Protein AF-A0A840KBL0-F1 (afdb_monomer_lite)

Foldseek 3Di:
DLVVLLVLLVVLLVLLVVLLCCCPPPAHQDLAPDVSSVVLSVCSVVVSVVSVVQSVVCVPPDSVSSVVSSVVSVVVSVVSVCSSAVVYDPVCHHPVDRGDDDDDD

Sequence (105 aa):
MKRAWKIMNLIVLMFLITICLLGTFHKHISFGLGLGDIFGYGILYLVTIFHIGLTLSLRNKGISAHIILGAVFFIFAVLICLKATLWRGPLYKWNGHIFYTSPKS

Organism: NCBI:txid160396

Radius of gyration: 15.58 Å; chains: 1; bounding box: 30×21×53 Å

Structure (mmCIF, N/CA/C/O backbone):
data_AF-A0A840KBL0-F1
#
_entry.id   AF-A0A840KBL0-F1
#
loop_
_atom_site.group_PDB
_atom_site.id
_atom_site.type_symbol
_atom_site.label_atom_id
_atom_site.label_alt_id
_atom_site.label_comp_id
_atom_site.label_asym_id
_atom_site.label_entity_id
_atom_site.label_seq_id
_atom_site.pdbx_PDB_ins_code
_atom_site.Cartn_x
_atom_site.Cartn_y
_atom_site.Cartn_z
_atom_site.occupancy
_atom_site.B_iso_or_equiv
_atom_site.auth_seq_id
_atom_site.auth_comp_id
_atom_site.auth_asym_id
_atom_site.auth_atom_id
_atom_site.pdbx_PDB_model_num
ATOM 1 N N . MET A 1 1 ? -15.800 11.586 14.117 1.00 62.12 1 MET A N 1
ATOM 2 C CA . MET A 1 1 ? -14.330 11.510 13.919 1.00 62.12 1 MET A CA 1
ATOM 3 C C . MET A 1 1 ? -13.767 10.085 13.909 1.00 62.12 1 MET A C 1
ATOM 5 O O . MET A 1 1 ? -13.210 9.712 12.890 1.00 62.12 1 MET A O 1
ATOM 9 N N . LYS A 1 2 ? -13.938 9.243 14.949 1.00 70.06 2 LYS A N 1
ATOM 10 C CA . LYS A 1 2 ? -13.382 7.859 14.974 1.00 70.06 2 LYS A CA 1
ATOM 11 C C . LYS A 1 2 ? -13.744 7.007 13.743 1.00 70.06 2 LYS A C 1
ATOM 13 O O . LYS A 1 2 ? -12.912 6.268 13.234 1.00 70.06 2 LYS A O 1
ATOM 18 N N . ARG A 1 3 ? -14.981 7.138 13.252 1.00 81.88 3 ARG A N 1
ATOM 19 C CA . ARG A 1 3 ? -15.491 6.410 12.078 1.00 81.88 3 ARG A CA 1
ATOM 20 C C . ARG A 1 3 ? -14.812 6.837 10.768 1.00 81.88 3 ARG A C 1
ATOM 22 O O . ARG A 1 3 ? -14.561 5.986 9.931 1.00 81.88 3 ARG A O 1
ATOM 29 N N . ALA A 1 4 ? -14.453 8.117 10.631 1.00 87.50 4 ALA A N 1
ATOM 30 C CA . ALA A 1 4 ? -13.811 8.655 9.430 1.00 87.50 4 ALA A CA 1
ATOM 31 C C . ALA A 1 4 ? -12.412 8.059 9.209 1.00 87.50 4 ALA A C 1
ATOM 33 O O . ALA A 1 4 ? -12.106 7.632 8.106 1.00 87.50 4 ALA A O 1
ATOM 34 N N . TRP A 1 5 ? -11.602 7.923 10.264 1.00 87.12 5 TRP A N 1
ATOM 35 C CA . TRP A 1 5 ? -10.271 7.303 10.171 1.00 87.12 5 TRP A CA 1
ATOM 36 C C . TRP A 1 5 ? -10.329 5.825 9.783 1.00 87.12 5 TRP A C 1
ATOM 38 O O . TRP A 1 5 ? -9.521 5.359 8.988 1.00 87.12 5 TRP A O 1
ATOM 48 N N . LYS A 1 6 ? -11.328 5.092 10.290 1.00 87.06 6 LYS A N 1
ATOM 49 C CA . LYS A 1 6 ? -11.575 3.707 9.865 1.00 87.06 6 LYS A CA 1
ATOM 50 C C . LYS A 1 6 ? -11.936 3.634 8.380 1.00 87.06 6 LYS A C 1
ATOM 52 O O . LYS A 1 6 ? -11.428 2.767 7.680 1.00 87.06 6 LYS A O 1
ATOM 57 N N . ILE A 1 7 ? -12.782 4.555 7.913 1.00 90.31 7 ILE A N 1
ATOM 58 C CA . ILE A 1 7 ? -13.171 4.650 6.502 1.00 90.31 7 ILE A CA 1
ATOM 59 C C . ILE A 1 7 ? -11.963 5.013 5.634 1.00 90.31 7 ILE A C 1
ATOM 61 O O . ILE A 1 7 ? -11.750 4.356 4.626 1.00 90.31 7 ILE A O 1
ATOM 65 N N . MET A 1 8 ? -11.132 5.983 6.029 1.00 90.56 8 MET A N 1
ATOM 66 C CA . MET A 1 8 ? -9.923 6.315 5.267 1.00 90.56 8 MET A CA 1
ATOM 67 C C . MET A 1 8 ? -8.957 5.135 5.170 1.00 90.56 8 MET A C 1
ATOM 69 O O . MET A 1 8 ? -8.476 4.853 4.077 1.00 90.56 8 MET A O 1
ATOM 73 N N . ASN A 1 9 ? -8.711 4.406 6.265 1.00 92.81 9 ASN A N 1
ATOM 74 C CA . ASN A 1 9 ? -7.869 3.206 6.205 1.00 92.81 9 ASN A CA 1
ATOM 75 C C . ASN A 1 9 ? -8.443 2.175 5.243 1.00 92.81 9 ASN A C 1
ATOM 77 O O . ASN A 1 9 ? -7.700 1.592 4.460 1.00 92.81 9 ASN A O 1
ATOM 81 N N . LEU A 1 10 ? -9.765 1.982 5.273 1.00 93.00 10 LEU A N 1
ATOM 82 C CA . LEU A 1 10 ? -10.436 1.088 4.343 1.00 93.00 10 LEU A CA 1
ATOM 83 C C . LEU A 1 10 ? -10.279 1.566 2.893 1.00 93.00 10 LEU A C 1
ATOM 85 O O . LEU A 1 10 ? -9.999 0.746 2.031 1.00 93.00 10 LEU A O 1
ATOM 89 N N . ILE A 1 11 ? -10.395 2.868 2.621 1.00 95.19 11 ILE A N 1
ATOM 90 C CA . ILE A 1 11 ? -10.186 3.439 1.281 1.00 95.19 11 ILE A CA 1
ATOM 91 C C . ILE A 1 11 ? -8.757 3.171 0.798 1.00 95.19 11 ILE A C 1
ATOM 93 O O . ILE A 1 11 ? -8.577 2.669 -0.309 1.00 95.19 11 ILE A O 1
ATOM 97 N N . VAL A 1 12 ? -7.745 3.445 1.628 1.00 95.44 12 VAL A N 1
ATOM 98 C CA . VAL A 1 12 ? -6.335 3.182 1.289 1.00 95.44 12 VAL A CA 1
ATOM 99 C C . VAL A 1 12 ? -6.101 1.690 1.055 1.00 95.44 12 VAL A C 1
ATOM 101 O O . VAL A 1 12 ? -5.419 1.310 0.105 1.00 95.44 12 VAL A O 1
ATOM 104 N N . LEU A 1 13 ? -6.692 0.832 1.885 1.00 95.88 13 LEU A N 1
ATOM 105 C CA . LEU A 1 13 ? -6.594 -0.612 1.722 1.00 95.88 13 LEU A CA 1
ATOM 106 C C . LEU A 1 13 ? -7.234 -1.080 0.407 1.00 95.88 13 LEU A C 1
ATOM 108 O O . LEU A 1 13 ? -6.601 -1.808 -0.354 1.00 95.88 13 LEU A O 1
ATOM 112 N N . MET A 1 14 ? -8.455 -0.632 0.112 1.00 96.12 14 MET A N 1
ATOM 113 C CA . MET A 1 14 ? -9.157 -0.966 -1.130 1.00 96.12 14 MET A CA 1
ATOM 114 C C . MET A 1 14 ? -8.408 -0.454 -2.359 1.00 96.12 14 MET A C 1
ATOM 116 O O . MET A 1 14 ? -8.357 -1.145 -3.375 1.00 96.12 14 MET A O 1
ATOM 120 N N . PHE A 1 15 ? -7.777 0.716 -2.263 1.00 95.00 15 PHE A N 1
ATOM 121 C CA . PHE A 1 15 ? -6.911 1.242 -3.311 1.00 95.00 15 PHE A CA 1
ATOM 122 C C . PHE A 1 15 ? -5.701 0.331 -3.560 1.00 95.00 15 PHE A C 1
ATOM 124 O O . PHE A 1 15 ? -5.469 -0.066 -4.700 1.00 95.00 15 PHE A O 1
ATOM 131 N N . LEU A 1 16 ? -4.977 -0.074 -2.511 1.00 94.38 16 LEU A N 1
ATOM 132 C CA . LEU A 1 16 ? -3.830 -0.984 -2.638 1.00 94.38 16 LEU A CA 1
ATOM 133 C C . LEU A 1 16 ? -4.232 -2.354 -3.198 1.00 94.38 16 LEU A C 1
ATOM 135 O O . LEU A 1 16 ? -3.559 -2.865 -4.091 1.00 94.38 16 LEU A O 1
ATOM 139 N N . ILE A 1 17 ? -5.356 -2.917 -2.742 1.00 94.75 17 ILE A N 1
ATOM 140 C CA . ILE A 1 17 ? -5.918 -4.156 -3.302 1.00 94.75 17 ILE A CA 1
ATOM 141 C C . ILE A 1 17 ? -6.234 -3.967 -4.786 1.00 94.75 17 ILE A C 1
ATOM 143 O O . ILE A 1 17 ? -5.879 -4.813 -5.600 1.00 94.75 17 ILE A O 1
ATOM 147 N N . THR A 1 18 ? -6.848 -2.845 -5.159 1.00 92.44 18 THR A N 1
ATOM 148 C CA . THR A 1 18 ? -7.165 -2.548 -6.560 1.00 92.44 18 THR A CA 1
ATOM 149 C C . THR A 1 18 ? -5.897 -2.477 -7.407 1.00 92.44 18 THR A C 1
ATOM 151 O O . THR A 1 18 ? -5.851 -3.100 -8.462 1.00 92.44 18 THR A O 1
ATOM 154 N N . ILE A 1 19 ? -4.838 -1.806 -6.940 1.00 90.69 19 ILE A N 1
ATOM 155 C CA . ILE A 1 19 ? -3.536 -1.788 -7.629 1.00 90.69 19 ILE A CA 1
ATOM 156 C C . ILE A 1 19 ? -2.977 -3.212 -7.777 1.00 90.69 19 ILE A C 1
ATOM 158 O O . ILE A 1 19 ? -2.525 -3.571 -8.864 1.00 90.69 19 ILE A O 1
ATOM 162 N N . CYS A 1 20 ? -3.043 -4.037 -6.727 1.00 91.00 20 CYS A N 1
ATOM 163 C CA . CYS A 1 20 ? -2.598 -5.433 -6.783 1.00 91.00 20 CYS A CA 1
ATOM 164 C C . CYS A 1 20 ? -3.350 -6.228 -7.860 1.00 91.00 20 CYS A C 1
ATOM 166 O O . CYS A 1 20 ? -2.731 -6.903 -8.684 1.00 91.00 20 CYS A O 1
ATOM 168 N N . LEU A 1 21 ? -4.682 -6.128 -7.872 1.00 90.00 21 LEU A N 1
ATOM 169 C CA . LEU A 1 21 ? -5.537 -6.822 -8.834 1.00 90.00 21 LEU A CA 1
ATOM 170 C C . LEU A 1 21 ? -5.283 -6.325 -10.261 1.00 90.00 21 LEU A C 1
ATOM 172 O O . LEU A 1 21 ? -5.123 -7.134 -11.171 1.00 90.00 21 LEU A O 1
ATOM 176 N N . LEU A 1 22 ? -5.183 -5.009 -10.460 1.00 86.69 22 LEU A N 1
ATOM 177 C CA . LEU A 1 22 ? -4.892 -4.415 -11.765 1.00 86.69 22 LEU A CA 1
ATOM 178 C C . LEU A 1 22 ? -3.542 -4.885 -12.316 1.00 86.69 22 LEU A C 1
ATOM 180 O O . LEU A 1 22 ? -3.457 -5.251 -13.490 1.00 86.69 22 LEU A O 1
ATOM 184 N N . GLY A 1 23 ? -2.510 -4.918 -11.473 1.00 82.44 23 GLY A N 1
ATOM 185 C CA . GLY A 1 23 ? -1.185 -5.386 -11.867 1.00 82.44 23 GLY A CA 1
ATOM 186 C C . GLY A 1 23 ? -1.090 -6.900 -12.093 1.00 82.44 23 GLY A C 1
ATOM 187 O O . GLY A 1 23 ? -0.248 -7.334 -12.876 1.00 82.44 23 GLY A O 1
ATOM 188 N N . THR A 1 24 ? -1.972 -7.690 -11.469 1.00 83.81 24 THR A N 1
ATOM 189 C CA . THR A 1 24 ? -2.060 -9.148 -11.678 1.00 83.81 24 THR A CA 1
ATOM 190 C C . THR A 1 24 ? -2.831 -9.502 -12.951 1.00 83.81 24 THR A C 1
ATOM 192 O O . THR A 1 24 ? -2.385 -10.345 -13.722 1.00 83.81 24 THR A O 1
ATOM 195 N N . PHE A 1 25 ? -4.004 -8.893 -13.163 1.00 79.25 25 PHE A N 1
ATOM 196 C CA . PHE A 1 25 ? -4.992 -9.395 -14.125 1.00 79.25 25 PHE A CA 1
ATOM 197 C C . PHE A 1 25 ? -5.057 -8.639 -15.453 1.00 79.25 25 PHE A C 1
ATOM 199 O O . PHE A 1 25 ? -5.556 -9.199 -16.423 1.00 79.25 25 PHE A O 1
ATOM 206 N N . HIS A 1 26 ? -4.629 -7.374 -15.520 1.00 68.56 26 HIS A N 1
ATOM 207 C CA . HIS A 1 26 ? -4.756 -6.585 -16.752 1.00 68.56 26 HIS A CA 1
ATOM 208 C C . HIS A 1 26 ? -3.439 -6.479 -17.510 1.00 68.56 26 HIS A C 1
ATOM 210 O O . HIS A 1 26 ? -3.294 -7.031 -18.598 1.00 68.56 26 HIS A O 1
ATOM 216 N N . LYS A 1 27 ? -2.493 -5.714 -16.970 1.00 63.19 27 LYS A N 1
ATOM 217 C CA . LYS A 1 27 ? -1.171 -5.481 -17.553 1.00 63.19 27 LYS A CA 1
ATOM 218 C C . LYS A 1 27 ? -0.227 -5.138 -16.416 1.00 63.19 27 LYS A C 1
ATOM 220 O O . LYS A 1 27 ? -0.633 -4.448 -15.481 1.00 63.19 27 LYS A O 1
ATOM 225 N N . HIS A 1 28 ? 1.031 -5.553 -16.517 1.00 67.19 28 HIS A N 1
ATOM 226 C CA . HIS A 1 28 ? 2.009 -5.215 -15.495 1.00 67.19 28 HIS A CA 1
ATOM 227 C C . HIS A 1 28 ? 2.145 -3.682 -15.390 1.00 67.19 28 HIS A C 1
ATOM 229 O O . HIS A 1 28 ? 2.540 -3.002 -16.338 1.00 67.19 28 HIS A O 1
ATOM 235 N N . ILE A 1 29 ? 1.788 -3.127 -14.232 1.00 72.00 29 ILE A N 1
ATOM 236 C CA . ILE A 1 29 ? 2.384 -1.901 -13.701 1.00 72.00 29 ILE A CA 1
ATOM 237 C C . ILE A 1 29 ? 3.896 -2.095 -13.748 1.00 72.00 29 ILE A C 1
ATOM 239 O O . ILE A 1 29 ? 4.426 -3.057 -13.194 1.00 72.00 29 ILE A O 1
ATOM 243 N N . SER A 1 30 ? 4.553 -1.195 -14.461 1.00 71.81 30 SER A N 1
ATOM 244 C CA . SER A 1 30 ? 5.995 -1.201 -14.652 1.00 71.81 30 SER A CA 1
ATOM 245 C C . SER A 1 30 ? 6.633 -0.391 -13.534 1.00 71.81 30 SER A C 1
ATOM 247 O O . SER A 1 30 ? 6.536 0.840 -13.496 1.00 71.81 30 SER A O 1
ATOM 249 N N . PHE A 1 31 ? 7.274 -1.096 -12.616 1.00 72.44 31 PHE A N 1
ATOM 250 C CA . PHE A 1 31 ? 8.137 -0.540 -11.583 1.00 72.44 31 PHE A CA 1
ATOM 251 C C . PHE A 1 31 ? 9.600 -0.444 -12.060 1.00 72.44 31 PHE A C 1
ATOM 253 O O . PHE A 1 31 ? 10.416 0.222 -11.411 1.00 72.44 31 PHE A O 1
ATOM 260 N N . GLY A 1 32 ? 9.937 -1.065 -13.198 1.00 68.19 32 GLY A N 1
ATOM 261 C CA . GLY A 1 32 ? 11.253 -1.028 -13.829 1.00 68.19 32 GLY A CA 1
ATOM 262 C C . GLY A 1 32 ? 11.405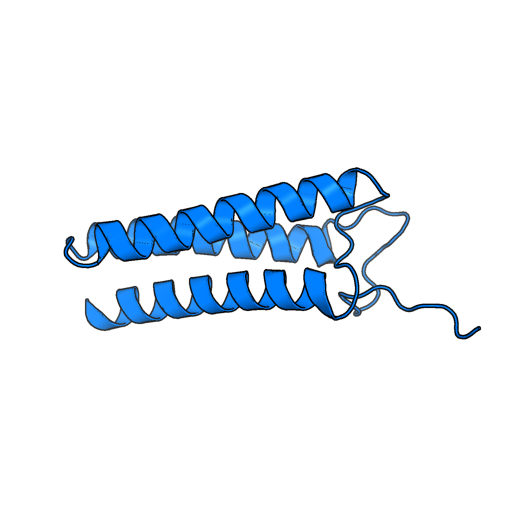 -2.040 -14.973 1.00 68.19 32 GLY A C 1
ATOM 263 O O . GLY A 1 32 ? 10.466 -2.304 -15.712 1.00 68.19 32 GLY A O 1
ATOM 264 N N . LEU A 1 33 ? 12.622 -2.566 -15.145 1.00 65.75 33 LEU A N 1
ATOM 265 C CA . LEU A 1 33 ? 12.937 -3.663 -16.068 1.00 65.75 33 LEU A CA 1
ATOM 266 C C . LEU A 1 33 ? 12.912 -4.994 -15.307 1.00 65.75 33 LEU A C 1
ATOM 268 O O . LEU A 1 33 ? 13.625 -5.122 -14.311 1.00 65.75 33 LEU A O 1
ATOM 272 N N . GLY A 1 34 ? 12.152 -5.983 -15.790 1.00 73.38 34 GLY A N 1
ATOM 273 C CA . GLY A 1 34 ? 12.221 -7.391 -15.367 1.00 73.38 34 GLY A CA 1
ATOM 274 C C . GLY A 1 34 ? 12.198 -7.598 -13.847 1.00 73.38 34 GLY A C 1
ATOM 275 O O . GLY A 1 34 ? 11.143 -7.566 -13.220 1.00 73.38 34 GLY A O 1
ATOM 276 N N . LEU A 1 35 ? 13.377 -7.779 -13.240 1.00 74.56 35 LEU A N 1
ATOM 277 C CA . LEU A 1 35 ? 13.551 -7.948 -11.789 1.00 74.56 35 LEU A CA 1
ATOM 278 C C . LEU A 1 35 ? 12.964 -6.797 -10.959 1.00 74.56 35 LEU A C 1
ATOM 280 O O . LEU A 1 35 ? 12.464 -7.035 -9.861 1.00 74.56 35 LEU A O 1
ATOM 284 N N . GLY A 1 36 ? 12.993 -5.566 -11.477 1.00 75.31 36 GLY A N 1
ATOM 285 C CA . GLY A 1 36 ? 12.387 -4.412 -10.809 1.00 75.31 36 GLY A CA 1
ATOM 286 C C . GLY A 1 36 ? 10.868 -4.536 -10.676 1.00 75.31 36 GLY A C 1
ATOM 287 O O . GLY A 1 36 ? 10.314 -4.139 -9.652 1.00 75.31 36 GLY A O 1
ATOM 288 N N . ASP A 1 37 ? 10.210 -5.146 -11.663 1.00 78.75 37 ASP A N 1
ATOM 289 C CA . ASP A 1 37 ? 8.772 -5.410 -11.611 1.00 78.75 37 ASP A CA 1
ATOM 290 C C . ASP A 1 37 ? 8.477 -6.524 -10.609 1.00 78.75 37 ASP A C 1
ATOM 292 O O . ASP A 1 37 ? 7.643 -6.336 -9.728 1.00 78.75 37 ASP A O 1
ATOM 296 N N . ILE A 1 38 ? 9.214 -7.639 -10.664 1.00 82.88 38 ILE A N 1
ATOM 297 C CA . ILE A 1 38 ? 9.047 -8.765 -9.726 1.00 82.88 38 ILE A CA 1
ATOM 298 C C . ILE A 1 38 ? 9.207 -8.291 -8.276 1.00 82.88 38 ILE A C 1
ATOM 300 O O . ILE A 1 38 ? 8.370 -8.594 -7.424 1.00 82.88 38 ILE A O 1
ATOM 304 N N . PHE A 1 39 ? 10.253 -7.511 -7.998 1.00 85.12 39 PHE A N 1
ATOM 305 C CA . PHE A 1 39 ? 10.501 -6.974 -6.663 1.00 85.12 39 PHE A CA 1
ATOM 306 C C . PHE A 1 3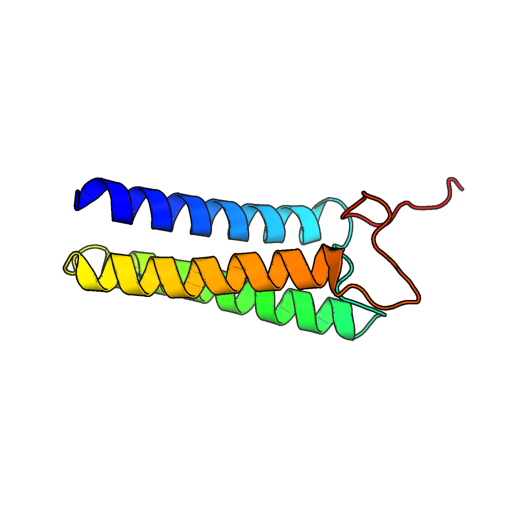9 ? 9.435 -5.950 -6.246 1.00 85.12 39 PHE A C 1
ATOM 308 O O . PHE A 1 39 ? 8.947 -5.996 -5.116 1.00 85.12 39 PHE A O 1
ATOM 315 N N . GLY A 1 40 ? 9.019 -5.070 -7.165 1.00 86.38 40 GLY A N 1
ATOM 316 C CA . GLY A 1 40 ? 7.943 -4.105 -6.933 1.00 86.38 40 GLY A CA 1
ATOM 317 C C . GLY A 1 40 ? 6.618 -4.779 -6.572 1.00 86.38 40 GLY A C 1
ATOM 318 O O . GLY A 1 40 ? 5.989 -4.403 -5.582 1.00 86.38 40 GLY A O 1
ATOM 319 N N . TYR A 1 41 ? 6.236 -5.827 -7.306 1.00 87.50 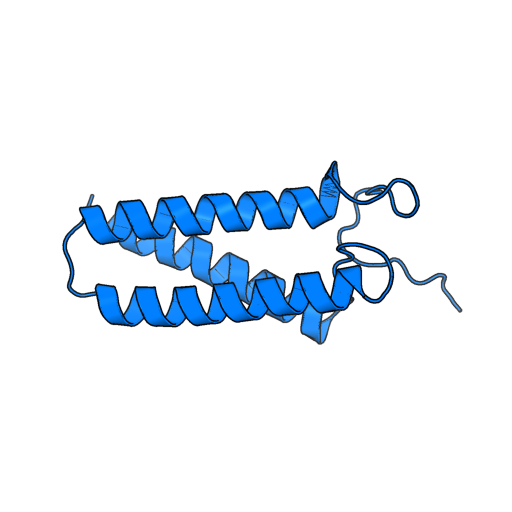41 TYR A N 1
ATOM 320 C CA . TYR A 1 41 ? 5.054 -6.638 -7.008 1.00 87.50 41 TYR A CA 1
ATOM 321 C C . TYR A 1 41 ? 5.177 -7.407 -5.702 1.00 87.50 41 TYR A C 1
ATOM 323 O O . TYR A 1 41 ? 4.231 -7.414 -4.918 1.00 87.50 41 TYR A O 1
ATOM 331 N N . GLY A 1 42 ? 6.337 -8.013 -5.441 1.00 89.88 42 GLY A N 1
ATOM 332 C CA . GLY A 1 42 ? 6.596 -8.715 -4.187 1.00 89.88 42 GLY A CA 1
ATOM 333 C C . GLY A 1 42 ? 6.372 -7.803 -2.982 1.00 89.88 42 GLY A C 1
ATOM 334 O O . GLY A 1 42 ? 5.608 -8.147 -2.079 1.00 89.88 42 GLY A O 1
ATOM 335 N N . ILE A 1 43 ? 6.954 -6.600 -3.004 1.00 91.94 43 ILE A N 1
ATOM 336 C CA . ILE A 1 43 ? 6.743 -5.600 -1.950 1.00 91.94 43 ILE A CA 1
ATOM 337 C C . ILE A 1 43 ? 5.275 -5.171 -1.888 1.00 91.94 43 ILE A C 1
ATOM 339 O O . ILE A 1 43 ? 4.697 -5.154 -0.802 1.00 91.94 43 ILE A O 1
ATOM 343 N N . LEU A 1 44 ? 4.656 -4.842 -3.025 1.00 92.69 44 LEU A N 1
ATOM 344 C CA . LEU A 1 44 ? 3.262 -4.402 -3.075 1.00 92.69 44 LEU A CA 1
ATOM 345 C C . LEU A 1 44 ? 2.314 -5.441 -2.450 1.00 92.69 44 LEU A C 1
ATOM 347 O O . LEU A 1 44 ? 1.473 -5.077 -1.623 1.00 92.69 44 LEU A O 1
ATOM 351 N N . TYR A 1 45 ? 2.467 -6.722 -2.787 1.00 94.00 45 TYR A N 1
ATOM 352 C CA . TYR A 1 45 ? 1.639 -7.797 -2.240 1.00 94.00 45 TYR A CA 1
ATOM 353 C C . TYR A 1 45 ? 1.899 -8.020 -0.754 1.00 94.00 45 TYR A C 1
ATOM 355 O O . TYR A 1 45 ? 0.944 -8.048 0.024 1.00 94.00 45 TYR A O 1
ATOM 363 N N . LEU A 1 46 ? 3.166 -8.121 -0.338 1.00 95.62 46 LEU A N 1
ATOM 364 C CA . LEU A 1 46 ? 3.520 -8.336 1.067 1.00 95.62 46 LEU A CA 1
ATOM 365 C C . LEU A 1 46 ? 2.984 -7.213 1.958 1.00 95.62 46 LEU A C 1
ATOM 367 O O . LEU A 1 46 ? 2.354 -7.478 2.982 1.00 95.62 46 LEU A O 1
ATOM 371 N N . VAL A 1 47 ? 3.172 -5.960 1.543 1.00 95.44 47 VAL A N 1
ATOM 372 C CA . VAL A 1 47 ? 2.704 -4.793 2.296 1.00 95.44 47 VAL A CA 1
ATOM 373 C C . VAL A 1 47 ? 1.175 -4.722 2.310 1.00 95.44 47 VAL A C 1
ATOM 375 O O . VAL A 1 47 ? 0.596 -4.405 3.347 1.00 95.44 47 VAL A O 1
ATOM 378 N N . THR A 1 48 ? 0.497 -5.079 1.215 1.00 95.69 48 THR A N 1
ATOM 379 C CA . THR A 1 48 ? -0.977 -5.109 1.173 1.00 95.69 48 THR A CA 1
ATOM 380 C C . THR A 1 48 ? -1.545 -6.197 2.086 1.00 95.69 48 THR A C 1
ATOM 382 O O . THR A 1 48 ? -2.448 -5.915 2.874 1.00 95.69 48 THR A O 1
ATOM 385 N N . ILE A 1 49 ? -0.989 -7.413 2.065 1.00 97.06 49 ILE A N 1
ATOM 386 C CA . ILE A 1 49 ? -1.379 -8.501 2.980 1.00 97.06 49 ILE A CA 1
ATOM 387 C C . ILE A 1 49 ? -1.135 -8.084 4.434 1.00 97.06 49 ILE A C 1
ATOM 389 O O . ILE A 1 49 ? -2.000 -8.269 5.294 1.00 97.06 49 ILE A O 1
ATOM 393 N N . PHE A 1 50 ? 0.009 -7.456 4.708 1.00 96.94 50 PHE A N 1
ATOM 394 C CA . PHE A 1 50 ? 0.319 -6.929 6.031 1.00 96.94 50 PHE A CA 1
ATOM 395 C C . PHE A 1 50 ? -0.682 -5.844 6.470 1.00 96.94 50 PHE A C 1
ATOM 397 O O . PHE A 1 50 ? -1.150 -5.868 7.610 1.00 96.94 50 PHE A O 1
ATOM 404 N N . HIS A 1 51 ? -1.097 -4.949 5.565 1.00 96.69 51 HIS A N 1
ATOM 405 C CA . HIS A 1 51 ? -2.135 -3.950 5.835 1.00 96.69 51 HIS A CA 1
ATOM 406 C C . HIS A 1 51 ? -3.481 -4.594 6.186 1.00 96.69 51 HIS A C 1
ATOM 408 O O . HIS A 1 51 ? -4.144 -4.147 7.126 1.00 96.69 51 HIS A O 1
ATOM 414 N N . ILE A 1 52 ? -3.877 -5.657 5.476 1.00 96.31 52 ILE A N 1
ATOM 415 C CA . ILE A 1 52 ? -5.090 -6.429 5.785 1.00 96.31 52 ILE A CA 1
ATOM 416 C C . ILE A 1 52 ? -4.988 -6.998 7.203 1.00 96.31 52 ILE A C 1
ATOM 418 O O . ILE A 1 52 ? -5.872 -6.758 8.030 1.00 96.31 52 ILE A O 1
ATOM 422 N N . GLY A 1 53 ? -3.886 -7.689 7.512 1.00 96.00 53 GLY A N 1
ATOM 423 C CA . GLY A 1 53 ? -3.651 -8.288 8.827 1.00 96.00 53 GLY A CA 1
ATOM 424 C C . GLY A 1 53 ? -3.700 -7.262 9.961 1.00 96.00 53 GLY A C 1
ATOM 425 O O . GLY A 1 53 ? -4.406 -7.461 10.954 1.00 96.00 53 GLY A O 1
ATOM 426 N N . LEU A 1 54 ? -3.025 -6.121 9.795 1.00 94.94 54 LEU A N 1
ATOM 427 C CA . LEU A 1 54 ? -3.045 -5.041 10.783 1.00 94.94 54 LEU A CA 1
ATOM 428 C C . LEU A 1 54 ? -4.420 -4.383 10.912 1.00 94.94 54 LEU A C 1
ATOM 430 O O . LEU A 1 54 ? -4.851 -4.099 12.029 1.00 94.94 54 LEU A O 1
ATOM 434 N N . THR A 1 55 ? -5.140 -4.176 9.809 1.00 93.81 55 THR A N 1
ATOM 435 C CA . THR A 1 55 ? -6.497 -3.608 9.843 1.00 93.81 55 THR A CA 1
ATOM 436 C C . THR A 1 55 ? -7.448 -4.511 10.626 1.00 93.81 55 THR A C 1
ATOM 438 O O . THR A 1 55 ? -8.240 -4.017 11.432 1.00 93.81 55 THR A O 1
ATOM 441 N N . LEU A 1 56 ? -7.340 -5.831 10.451 1.00 93.69 56 LEU A N 1
ATOM 442 C CA . LEU A 1 56 ? -8.137 -6.810 11.192 1.00 93.69 56 LEU A CA 1
ATOM 443 C C . LEU A 1 56 ? -7.732 -6.895 12.670 1.00 93.69 56 LEU A C 1
ATOM 445 O O . LEU A 1 56 ? -8.612 -6.893 13.532 1.00 93.69 56 LEU A O 1
ATOM 449 N N . SER A 1 57 ? -6.430 -6.930 12.967 1.00 93.88 57 SER A N 1
ATOM 450 C CA . SER A 1 57 ? -5.897 -7.029 14.335 1.00 93.88 57 SER A CA 1
ATOM 451 C C . SER A 1 57 ? -6.185 -5.772 15.168 1.00 93.88 57 SER A C 1
ATOM 453 O O . SER A 1 57 ? -6.565 -5.845 16.340 1.00 93.88 57 SER A O 1
ATOM 455 N N . LEU A 1 58 ? -6.094 -4.592 14.549 1.00 92.06 58 LEU A N 1
ATOM 456 C CA . LEU A 1 58 ? -6.265 -3.303 15.221 1.00 92.06 5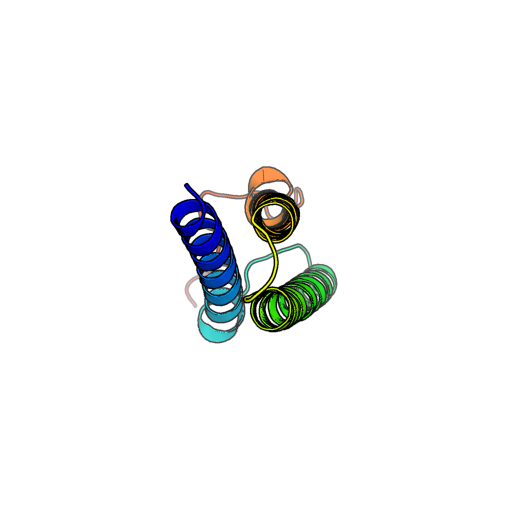8 LEU A CA 1
ATOM 457 C C . LEU A 1 58 ? -7.705 -2.760 15.155 1.00 92.06 58 LEU A C 1
ATOM 459 O O . LEU A 1 58 ? -7.956 -1.663 15.648 1.00 92.06 58 LEU A O 1
ATOM 463 N N . ARG A 1 59 ? -8.683 -3.507 14.614 1.00 87.38 59 ARG A N 1
ATOM 464 C CA . ARG A 1 59 ? -10.076 -3.032 14.409 1.00 87.38 59 ARG A CA 1
ATOM 465 C C . ARG A 1 59 ? -10.792 -2.543 15.677 1.00 87.38 59 ARG A C 1
ATOM 467 O O . ARG A 1 59 ? -11.680 -1.685 15.603 1.00 87.38 59 ARG A O 1
ATOM 474 N N . ASN A 1 60 ? -10.392 -3.093 16.824 1.00 88.19 60 ASN A N 1
ATOM 475 C CA . ASN A 1 60 ? -10.939 -2.803 18.151 1.00 88.19 60 ASN A CA 1
ATOM 476 C C . ASN A 1 60 ? -10.060 -1.835 18.964 1.00 88.19 60 ASN A C 1
ATOM 478 O O . ASN A 1 60 ? -10.366 -1.555 20.122 1.00 88.19 60 ASN A O 1
ATOM 482 N N . LYS A 1 61 ? -8.954 -1.343 18.396 1.00 90.12 61 LYS A N 1
ATOM 483 C CA . LYS A 1 61 ? -8.046 -0.414 19.076 1.00 90.12 61 LYS A CA 1
ATOM 484 C C . LYS A 1 61 ? -8.560 1.029 18.992 1.00 90.12 61 LYS A C 1
ATOM 486 O O . LYS A 1 61 ? -9.565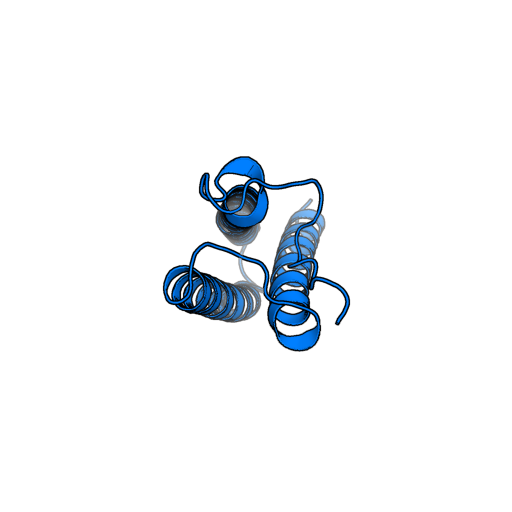 1.341 18.352 1.00 90.12 61 LYS A O 1
ATOM 491 N N . GLY A 1 62 ? -7.872 1.915 19.711 1.00 89.31 62 GLY A N 1
ATOM 492 C CA . GLY A 1 62 ? -8.188 3.340 19.772 1.00 89.31 62 GLY A CA 1
ATOM 493 C C . GLY A 1 62 ? -7.960 4.080 18.449 1.00 89.31 62 GLY A C 1
ATOM 494 O O . GLY A 1 62 ? -7.382 3.560 17.498 1.00 89.31 62 GLY A O 1
ATOM 495 N N . ILE A 1 63 ? -8.399 5.340 18.402 1.00 89.69 63 ILE A N 1
ATOM 496 C CA . ILE A 1 63 ? -8.320 6.185 17.199 1.00 89.69 63 ILE A CA 1
ATOM 497 C C . ILE A 1 63 ? -6.877 6.426 16.730 1.00 89.69 63 ILE A C 1
ATOM 499 O O . ILE A 1 63 ? -6.635 6.457 15.529 1.00 89.69 63 ILE A O 1
ATOM 503 N N . SER A 1 64 ? -5.923 6.531 17.660 1.00 90.75 64 SER A N 1
ATOM 504 C CA . SER A 1 64 ? -4.500 6.736 17.367 1.00 90.75 64 SER A CA 1
ATOM 505 C C . SER A 1 64 ? -3.915 5.603 16.526 1.00 90.75 64 SER A C 1
ATOM 507 O O . SER A 1 64 ? -3.197 5.870 15.569 1.00 90.75 64 SER A O 1
ATOM 509 N N . ALA A 1 65 ? -4.292 4.351 16.808 1.00 90.88 65 ALA A N 1
ATOM 510 C CA . ALA A 1 65 ? -3.864 3.198 16.019 1.00 90.88 65 ALA A CA 1
ATOM 511 C C . ALA A 1 65 ? -4.346 3.304 14.565 1.00 90.88 65 ALA A C 1
ATOM 513 O O . ALA A 1 65 ? -3.580 3.041 13.645 1.00 90.88 65 ALA A O 1
ATOM 514 N N . HIS A 1 66 ? -5.588 3.747 14.346 1.00 88.94 66 HIS A N 1
ATOM 515 C CA . HIS A 1 66 ? -6.115 3.948 12.996 1.00 88.94 66 HIS A CA 1
ATOM 516 C C . HIS A 1 66 ? -5.438 5.110 12.268 1.00 88.94 66 HIS A C 1
ATOM 518 O O . HIS A 1 66 ? -5.165 4.970 11.082 1.00 88.94 66 HIS A O 1
ATOM 524 N N . ILE A 1 67 ? -5.129 6.209 12.962 1.00 91.62 67 ILE A N 1
ATOM 525 C CA . ILE A 1 67 ? -4.404 7.351 12.383 1.00 91.62 67 ILE A CA 1
ATOM 526 C C . ILE A 1 67 ? -3.004 6.925 11.930 1.00 91.62 67 ILE A C 1
ATOM 528 O O . ILE A 1 67 ? -2.637 7.176 10.787 1.00 91.62 67 ILE A O 1
ATOM 532 N N . ILE A 1 68 ? -2.248 6.245 12.799 1.00 93.31 68 ILE A N 1
ATOM 533 C CA . ILE A 1 68 ? -0.889 5.780 12.487 1.00 93.31 68 ILE A CA 1
ATOM 534 C C . ILE A 1 68 ? -0.925 4.781 11.330 1.00 93.31 68 ILE A C 1
ATOM 536 O O . ILE A 1 68 ? -0.179 4.933 10.366 1.00 93.31 68 ILE A O 1
ATOM 540 N N . LEU A 1 69 ? -1.828 3.797 11.396 1.00 93.75 69 LEU A N 1
ATOM 541 C CA . LEU A 1 69 ? -2.003 2.805 10.337 1.00 93.75 69 LEU A CA 1
ATOM 542 C C . LEU A 1 69 ? -2.316 3.490 8.998 1.00 93.75 69 LEU A C 1
ATOM 544 O O . LEU A 1 69 ? -1.643 3.241 8.003 1.00 93.75 69 LEU A O 1
ATOM 548 N N . GLY A 1 70 ? -3.280 4.410 8.993 1.00 92.12 70 GLY A N 1
ATOM 549 C CA . GLY A 1 70 ? -3.667 5.159 7.802 1.00 92.12 70 GLY A CA 1
ATOM 550 C C . GLY A 1 70 ? -2.530 5.974 7.220 1.00 92.12 70 GLY A C 1
ATOM 551 O O . GLY A 1 70 ? -2.287 5.896 6.022 1.00 92.12 70 GLY A O 1
ATOM 552 N N . ALA A 1 71 ? -1.803 6.711 8.060 1.00 94.25 71 ALA A N 1
ATOM 553 C CA . ALA A 1 71 ? -0.682 7.533 7.623 1.00 94.25 71 ALA A CA 1
ATOM 554 C C . ALA A 1 71 ? 0.428 6.690 6.978 1.00 94.25 71 ALA A C 1
ATOM 556 O O . ALA A 1 71 ? 0.870 7.007 5.876 1.00 94.25 71 ALA A O 1
ATOM 557 N N . VAL A 1 72 ? 0.835 5.587 7.617 1.00 96.19 72 VAL A N 1
ATOM 558 C CA . VAL A 1 72 ? 1.900 4.705 7.107 1.00 96.19 72 VAL A CA 1
ATOM 559 C C . VAL A 1 72 ? 1.523 4.113 5.749 1.00 96.19 72 VAL A C 1
ATOM 561 O O . VAL A 1 72 ? 2.299 4.203 4.796 1.00 96.19 72 VAL A O 1
ATOM 564 N N . PHE A 1 73 ? 0.320 3.548 5.626 1.00 96.25 73 PHE A N 1
ATOM 565 C CA . PHE A 1 73 ? -0.101 2.918 4.373 1.00 96.25 73 PHE A CA 1
ATOM 566 C C . PHE A 1 73 ? -0.478 3.926 3.286 1.00 96.25 73 PHE A C 1
ATOM 568 O O . PHE A 1 73 ? -0.320 3.626 2.104 1.00 96.25 73 PHE A O 1
ATOM 575 N N . PHE A 1 74 ? -0.910 5.132 3.656 1.00 96.00 74 PHE A N 1
ATOM 576 C CA . PHE A 1 74 ? -1.105 6.222 2.705 1.00 96.00 74 PHE A CA 1
ATOM 577 C C . PHE A 1 74 ? 0.227 6.684 2.110 1.00 96.00 74 PHE A C 1
ATOM 579 O O . PHE A 1 74 ? 0.339 6.793 0.891 1.00 96.00 74 PHE A O 1
ATOM 586 N N . ILE A 1 75 ? 1.260 6.877 2.940 1.00 96.50 75 ILE A N 1
ATOM 587 C CA . ILE A 1 75 ? 2.616 7.196 2.464 1.00 96.50 75 ILE A CA 1
ATOM 588 C C . ILE A 1 75 ? 3.107 6.099 1.517 1.00 96.50 75 ILE A C 1
ATOM 590 O O . ILE A 1 75 ? 3.588 6.399 0.427 1.00 96.50 75 ILE A O 1
ATOM 594 N N . PHE A 1 76 ? 2.929 4.829 1.885 1.00 94.38 76 PHE A N 1
ATOM 595 C CA . PHE A 1 76 ? 3.288 3.713 1.014 1.00 94.38 76 PHE A CA 1
ATOM 596 C C . PHE A 1 76 ? 2.541 3.748 -0.330 1.00 94.38 76 PHE A C 1
ATOM 598 O O . PHE A 1 76 ? 3.164 3.601 -1.381 1.00 94.38 76 PHE A O 1
ATOM 605 N N . ALA A 1 77 ? 1.228 3.997 -0.319 1.00 94.31 77 ALA A N 1
ATOM 606 C CA . ALA A 1 77 ? 0.433 4.126 -1.538 1.00 94.31 77 ALA A CA 1
ATOM 607 C C . ALA A 1 77 ? 0.945 5.264 -2.439 1.00 94.31 77 ALA A C 1
ATOM 609 O O . ALA A 1 77 ? 1.087 5.073 -3.647 1.00 94.31 77 ALA A O 1
ATOM 610 N N . VAL A 1 78 ? 1.295 6.416 -1.858 1.00 94.50 78 VAL A N 1
ATOM 611 C CA . VAL A 1 78 ? 1.903 7.537 -2.591 1.00 94.50 78 VAL A CA 1
ATOM 612 C C . VAL A 1 78 ? 3.245 7.130 -3.203 1.00 94.50 78 VAL A C 1
ATOM 614 O O . VAL A 1 78 ? 3.473 7.397 -4.381 1.00 94.50 78 VAL A O 1
ATOM 617 N N . LEU A 1 79 ? 4.112 6.441 -2.455 1.00 92.62 79 LEU A N 1
ATOM 618 C CA . LEU A 1 79 ? 5.409 5.974 -2.960 1.00 92.62 79 LEU A CA 1
ATOM 619 C C . LEU A 1 79 ? 5.258 4.990 -4.127 1.00 92.62 79 LEU A C 1
ATOM 621 O O . LEU A 1 79 ? 5.995 5.094 -5.108 1.00 92.62 79 LEU A O 1
ATOM 625 N N . ILE A 1 80 ? 4.286 4.076 -4.060 1.00 89.62 80 ILE A N 1
ATOM 626 C CA . ILE A 1 80 ? 3.968 3.154 -5.159 1.00 89.62 80 ILE A CA 1
ATOM 627 C C . ILE A 1 80 ? 3.505 3.925 -6.397 1.00 89.62 80 ILE A C 1
ATOM 629 O O . ILE A 1 80 ? 4.014 3.682 -7.492 1.00 89.62 80 ILE A O 1
ATOM 633 N N . CYS A 1 81 ? 2.601 4.893 -6.231 1.00 89.31 81 CYS A N 1
ATOM 634 C CA . CYS A 1 81 ? 2.143 5.740 -7.331 1.00 89.31 81 CYS A CA 1
ATOM 635 C C . CYS A 1 81 ? 3.297 6.529 -7.957 1.00 89.31 81 CYS A C 1
ATOM 637 O O . CYS A 1 81 ? 3.431 6.542 -9.180 1.00 89.31 81 CYS A O 1
ATOM 639 N N . LEU A 1 82 ? 4.161 7.143 -7.143 1.00 88.94 82 LEU A N 1
ATOM 640 C CA . LEU A 1 82 ? 5.344 7.861 -7.620 1.00 88.94 82 LEU A CA 1
ATOM 641 C C . LEU A 1 82 ? 6.286 6.928 -8.381 1.00 88.94 82 LEU A C 1
ATOM 643 O O . LEU A 1 82 ? 6.725 7.273 -9.477 1.00 88.94 82 LEU A O 1
ATOM 647 N N . LYS A 1 83 ? 6.542 5.726 -7.856 1.00 85.50 83 LYS A N 1
ATOM 648 C CA . LYS A 1 83 ? 7.393 4.729 -8.515 1.00 85.50 83 LYS A CA 1
ATOM 649 C C . LYS A 1 83 ? 6.829 4.278 -9.864 1.00 85.50 83 LYS A C 1
ATOM 651 O O . LYS A 1 83 ? 7.599 4.109 -10.805 1.00 85.50 83 LYS A O 1
ATOM 656 N N . ALA A 1 84 ? 5.510 4.134 -9.963 1.00 81.50 84 ALA A N 1
ATOM 657 C CA . ALA A 1 84 ? 4.817 3.758 -11.194 1.00 81.50 84 ALA A CA 1
ATOM 658 C C . ALA A 1 84 ? 4.671 4.912 -12.210 1.00 81.50 84 ALA A C 1
ATOM 660 O O . ALA A 1 84 ? 4.353 4.663 -13.375 1.00 81.50 84 ALA A O 1
ATOM 661 N N . THR A 1 85 ? 4.886 6.167 -11.795 1.00 84.56 85 THR A N 1
ATOM 662 C CA . THR A 1 85 ? 4.667 7.363 -12.628 1.00 84.56 85 THR A CA 1
ATOM 663 C C . THR A 1 85 ? 5.934 8.214 -12.762 1.00 84.56 85 THR A C 1
ATOM 665 O O . THR A 1 85 ? 6.698 8.046 -13.710 1.00 84.56 85 THR A O 1
ATOM 668 N N . LEU A 1 86 ? 6.184 9.125 -11.822 1.00 83.50 86 LEU A N 1
ATOM 669 C CA . LEU A 1 86 ? 7.226 10.153 -11.909 1.00 83.50 86 LEU A CA 1
ATOM 670 C C . LEU A 1 86 ? 8.647 9.608 -11.723 1.00 83.50 86 LEU A C 1
ATOM 672 O O . LEU A 1 86 ? 9.586 10.119 -12.325 1.00 83.50 86 LEU A O 1
ATOM 676 N N . TRP A 1 87 ? 8.814 8.567 -10.907 1.00 83.69 87 TRP A N 1
ATOM 677 C CA . TRP A 1 87 ? 10.101 7.905 -10.651 1.00 83.69 87 TRP A CA 1
ATOM 678 C C . TRP A 1 87 ? 10.299 6.640 -11.482 1.00 83.69 87 TRP A C 1
ATOM 680 O O . TRP A 1 87 ? 11.158 5.801 -11.175 1.00 83.69 87 TRP A O 1
ATOM 690 N N . ARG A 1 88 ? 9.500 6.493 -12.538 1.00 77.12 88 ARG A N 1
ATOM 691 C CA . ARG A 1 88 ? 9.723 5.460 -13.537 1.00 77.12 88 ARG A CA 1
ATOM 692 C C . ARG A 1 88 ? 11.033 5.768 -14.267 1.00 77.12 88 ARG A C 1
ATOM 694 O O . ARG A 1 88 ? 11.345 6.924 -14.547 1.00 77.12 88 ARG A O 1
ATOM 701 N N . GLY A 1 89 ? 11.841 4.736 -14.510 1.00 70.69 89 GLY A N 1
ATOM 702 C CA . GLY A 1 89 ? 13.184 4.903 -15.071 1.00 70.69 89 GLY A CA 1
ATOM 703 C C . GLY A 1 89 ? 13.178 5.607 -16.440 1.00 70.69 89 GLY A C 1
ATOM 704 O O . GLY A 1 89 ? 12.178 5.546 -17.157 1.00 70.69 89 GLY A O 1
ATOM 705 N N . PRO A 1 90 ? 14.298 6.227 -16.855 1.00 68.06 90 PRO A N 1
ATOM 706 C CA . PRO A 1 90 ? 14.373 7.027 -18.084 1.00 68.06 90 PRO A CA 1
ATOM 707 C C . PRO A 1 90 ? 14.061 6.235 -19.364 1.00 68.06 90 PRO A C 1
ATOM 709 O O . PRO A 1 90 ? 13.659 6.832 -20.357 1.00 68.06 90 PRO A O 1
ATOM 712 N N . LEU A 1 91 ? 14.205 4.906 -19.325 1.00 61.78 91 LEU A N 1
ATOM 713 C CA . LEU A 1 91 ? 13.893 3.981 -20.421 1.00 61.78 91 LEU A CA 1
ATOM 714 C C . LEU A 1 91 ? 12.384 3.742 -20.615 1.00 61.78 91 LEU A C 1
ATOM 716 O O . LEU A 1 91 ? 11.966 3.352 -21.697 1.00 61.78 91 LEU A O 1
ATOM 720 N N . TYR A 1 92 ? 11.566 3.996 -19.591 1.00 65.56 92 TYR A N 1
ATOM 721 C CA . TYR A 1 92 ? 10.109 3.844 -19.623 1.00 65.56 92 TYR A CA 1
ATOM 722 C C . TYR A 1 92 ? 9.456 5.038 -18.929 1.00 65.56 92 TYR A C 1
ATOM 724 O O . TYR A 1 92 ? 8.683 4.870 -17.988 1.00 65.56 92 TYR A O 1
ATOM 732 N N . LYS A 1 93 ? 9.798 6.261 -19.357 1.00 69.25 93 LYS A N 1
ATOM 733 C CA . LYS A 1 93 ? 9.172 7.475 -18.816 1.00 69.25 93 LYS A CA 1
ATOM 734 C C . LYS A 1 93 ? 7.656 7.346 -18.888 1.00 69.25 93 LYS A C 1
ATOM 736 O O . LYS A 1 93 ? 7.106 6.880 -19.887 1.00 69.25 93 LYS A O 1
ATOM 741 N N . TRP A 1 94 ? 6.985 7.763 -17.823 1.00 74.62 94 TRP A N 1
ATOM 742 C CA . TRP A 1 94 ? 5.535 7.760 -17.806 1.00 74.62 94 TRP A CA 1
ATOM 743 C C . TRP A 1 94 ? 4.996 8.665 -18.917 1.00 74.62 94 TRP A C 1
ATOM 745 O O . TRP A 1 94 ? 5.313 9.848 -18.990 1.00 74.62 94 TRP A O 1
ATOM 755 N N . ASN A 1 95 ? 4.191 8.077 -19.794 1.00 74.69 95 ASN A N 1
ATOM 756 C CA . ASN A 1 95 ? 3.588 8.712 -20.963 1.00 74.69 95 ASN A CA 1
ATOM 757 C C . ASN A 1 95 ? 2.097 9.025 -20.737 1.00 74.69 95 ASN A C 1
ATOM 759 O O . ASN A 1 95 ? 1.326 9.073 -21.689 1.00 74.69 95 ASN A O 1
ATOM 763 N N . GLY A 1 96 ? 1.666 9.143 -19.478 1.00 75.44 96 GLY A N 1
ATOM 764 C CA . GLY A 1 96 ? 0.249 9.219 -19.104 1.00 75.44 96 GLY A CA 1
ATOM 765 C C . GLY A 1 96 ? -0.416 7.851 -18.908 1.00 75.44 96 GLY A C 1
ATOM 766 O O . GLY A 1 96 ? -1.470 7.776 -18.281 1.00 75.44 96 GLY A O 1
ATOM 767 N N . HIS A 1 97 ? 0.221 6.749 -19.323 1.00 71.56 97 HIS A N 1
ATOM 768 C CA . HIS A 1 97 ? -0.300 5.395 -19.128 1.00 71.56 97 HIS A CA 1
ATOM 769 C C . HIS A 1 97 ? 0.451 4.639 -18.023 1.00 71.56 97 HIS A C 1
ATOM 771 O O . HIS A 1 97 ? 1.675 4.500 -18.036 1.00 71.56 97 HIS A O 1
ATOM 777 N N . ILE A 1 98 ? -0.307 4.124 -17.053 1.00 66.56 98 ILE A N 1
ATOM 778 C CA . ILE A 1 98 ? 0.222 3.325 -15.932 1.00 66.56 98 ILE A CA 1
ATOM 779 C C . ILE A 1 98 ? 0.584 1.903 -16.398 1.00 66.56 98 ILE A C 1
ATOM 781 O O . ILE A 1 98 ? 1.538 1.298 -15.918 1.00 66.56 98 ILE A O 1
ATOM 785 N N . PHE A 1 99 ? -0.152 1.389 -17.382 1.00 69.44 99 PHE A N 1
ATOM 786 C CA . PHE A 1 99 ? 0.036 0.060 -17.951 1.00 69.44 99 PHE A CA 1
ATOM 787 C C . PHE A 1 99 ? 0.957 0.081 -19.173 1.00 69.44 99 PHE A C 1
ATOM 789 O O . PHE A 1 99 ? 0.980 1.063 -19.917 1.00 69.44 99 PHE A O 1
ATOM 796 N N . TYR A 1 100 ? 1.655 -1.028 -19.441 1.00 62.84 100 TYR A N 1
ATOM 797 C CA . TYR A 1 100 ? 2.350 -1.212 -20.718 1.00 62.84 100 TYR A CA 1
ATOM 798 C C . TYR A 1 100 ? 1.375 -1.078 -21.901 1.00 62.84 100 TYR A C 1
ATOM 800 O O . TYR A 1 100 ? 0.366 -1.782 -22.010 1.00 62.84 100 TYR A O 1
ATOM 808 N N . THR A 1 101 ? 1.685 -0.186 -22.833 1.00 60.94 101 THR A N 1
ATOM 809 C CA . THR A 1 101 ? 1.060 -0.170 -24.154 1.00 60.94 101 THR A CA 1
ATOM 810 C C . THR A 1 101 ? 1.782 -1.217 -24.999 1.00 60.94 101 THR A C 1
ATOM 812 O O . THR A 1 101 ? 2.909 -0.986 -25.419 1.00 60.94 101 THR A O 1
ATOM 815 N N . SER A 1 102 ? 1.180 -2.396 -25.199 1.00 48.94 102 SER A N 1
ATOM 816 C CA . SER A 1 102 ? 1.669 -3.333 -26.220 1.00 48.94 102 SER A CA 1
ATOM 817 C C . SER A 1 102 ? 1.690 -2.604 -27.569 1.00 48.94 102 SER A C 1
ATOM 819 O O . SER A 1 102 ? 0.691 -1.943 -27.880 1.00 48.94 102 SER A O 1
ATOM 821 N N . PRO A 1 103 ? 2.764 -2.703 -28.374 1.00 43.88 103 PRO A N 1
ATOM 822 C CA . PRO A 1 103 ? 2.636 -2.439 -29.797 1.00 43.88 103 PRO A CA 1
ATOM 823 C C . PRO A 1 103 ? 1.566 -3.405 -30.303 1.00 43.88 103 PRO A C 1
ATOM 825 O O . PRO A 1 103 ? 1.596 -4.586 -29.956 1.00 43.88 103 PRO A O 1
ATOM 828 N N . LYS A 1 104 ? 0.580 -2.903 -31.046 1.00 40.16 104 LYS A N 1
ATOM 829 C CA . LYS A 1 104 ? -0.337 -3.783 -31.771 1.00 40.16 104 LYS A CA 1
ATOM 830 C C . LYS A 1 104 ? 0.529 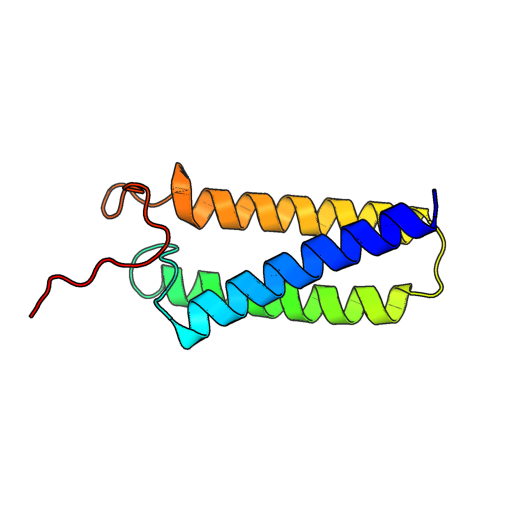-4.700 -32.643 1.00 40.16 104 LYS A C 1
ATOM 832 O O . LYS A 1 104 ? 1.259 -4.182 -33.485 1.00 40.16 104 LYS A O 1
ATOM 837 N N . SER A 1 105 ? 0.504 -6.004 -32.368 1.00 39.00 105 SER A N 1
ATOM 838 C CA . SER A 1 105 ? 0.904 -7.034 -33.329 1.00 39.00 105 SER A CA 1
ATOM 839 C C . SER A 1 105 ? -0.099 -7.060 -34.469 1.00 39.00 105 SER A C 1
ATOM 841 O O . SER A 1 105 ? -1.308 -7.060 -34.127 1.00 39.00 105 SER A O 1
#

pLDDT: mean 83.56, std 13.18, range [39.0, 97.06]

Secondary structure (DSSP, 8-state):
-HHHHHHHHHHHHHHHHHHHHHHHHT--B-SSSTHHHHHHHHHHHHHHHHHHHHHHHTTTS-HHHHHHHHHHHHHHHHHHHHHHTTTS-GGG---S-SB------